Protein AF-A0A9D8PH99-F1 (afdb_monomer_lite)

pLDDT: mean 70.86, std 14.57, range [38.66, 89.5]

Radius of gyration: 16.15 Å; chains: 1; bounding box: 30×44×31 Å

Sequence (71 aa):
MIPSVALLAPPPWPGPLELEGRGTSRAIHCRVLQSPLAGVSDRIFRRLVRRWAPQALLFTEMVHATRQERG

Secondary structure (DSSP, 8-state):
--------PPP--SS-EEEE-SS-EEEESEEEEPP--TTTS-HHHHHHHHHH-TTEE--------------

Foldseek 3Di:
DDPPPPPPPPPPDPAFDWDDDPPDIDGQPDPAEDPQDAPPLDPVVVVVCCVVPVRYDRDYHDDPPPDPDDD

Structure (mmCIF, N/CA/C/O backbone):
data_AF-A0A9D8PH99-F1
#
_entry.id   AF-A0A9D8PH99-F1
#
loop_
_atom_site.group_PDB
_atom_site.id
_atom_site.type_symbol
_atom_site.label_atom_id
_atom_site.label_alt_id
_atom_site.label_comp_id
_atom_site.label_asym_id
_atom_site.label_entity_id
_atom_site.label_seq_id
_atom_site.pdbx_PDB_ins_code
_atom_site.Cartn_x
_atom_site.Cartn_y
_atom_site.Cartn_z
_atom_site.occupancy
_atom_site.B_iso_or_equiv
_atom_site.auth_seq_id
_atom_site.auth_comp_id
_atom_site.auth_asym_id
_atom_site.auth_atom_id
_atom_site.pdbx_PDB_model_num
ATOM 1 N N . MET A 1 1 ? 15.641 -18.293 -14.179 1.00 38.66 1 MET A N 1
ATOM 2 C CA . MET A 1 1 ? 14.763 -19.246 -13.470 1.00 38.66 1 MET A CA 1
ATOM 3 C C . MET A 1 1 ? 14.130 -18.483 -12.311 1.00 38.66 1 MET A C 1
ATOM 5 O O . MET A 1 1 ? 14.781 -18.275 -11.302 1.00 38.66 1 MET A O 1
ATOM 9 N N . ILE A 1 2 ? 12.947 -17.908 -12.521 1.00 41.81 2 ILE A N 1
ATOM 10 C CA . ILE A 1 2 ? 12.223 -17.113 -11.512 1.00 41.81 2 ILE A CA 1
ATOM 11 C C . ILE A 1 2 ? 11.287 -18.108 -10.820 1.00 41.81 2 ILE A C 1
ATOM 13 O O . ILE A 1 2 ? 10.528 -18.756 -11.547 1.00 41.81 2 ILE A O 1
ATOM 17 N N . PRO A 1 3 ? 11.355 -18.330 -9.496 1.00 42.59 3 PRO A N 1
ATOM 18 C CA . PRO A 1 3 ? 10.489 -19.315 -8.874 1.00 42.59 3 PRO A CA 1
ATOM 19 C C . PRO A 1 3 ? 9.048 -18.840 -9.044 1.00 42.59 3 PRO A C 1
ATOM 21 O O . PRO A 1 3 ? 8.731 -17.670 -8.825 1.00 42.59 3 PRO A O 1
ATOM 24 N N . SER A 1 4 ? 8.204 -19.754 -9.514 1.00 52.00 4 SER A N 1
ATOM 25 C CA . SER A 1 4 ? 6.772 -19.548 -9.652 1.00 52.00 4 SER A CA 1
ATOM 26 C C . SER A 1 4 ? 6.238 -19.100 -8.293 1.00 52.00 4 SER A C 1
ATOM 28 O O . SER A 1 4 ? 6.266 -19.870 -7.332 1.00 52.00 4 SER A O 1
ATOM 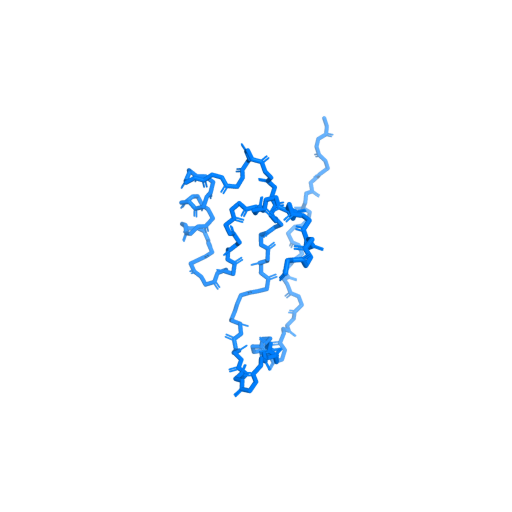30 N N . VAL A 1 5 ? 5.819 -17.834 -8.194 1.00 53.16 5 VAL A N 1
ATOM 31 C CA . VAL A 1 5 ? 4.955 -17.372 -7.107 1.00 53.16 5 VAL A CA 1
ATOM 32 C C . VAL A 1 5 ? 3.707 -18.223 -7.235 1.00 53.16 5 VAL A C 1
ATOM 34 O O . VAL A 1 5 ? 2.842 -17.963 -8.071 1.00 53.16 5 VAL A O 1
ATOM 37 N N . ALA A 1 6 ? 3.671 -19.306 -6.462 1.00 47.59 6 ALA A N 1
ATOM 38 C CA . ALA A 1 6 ? 2.469 -20.070 -6.254 1.00 47.59 6 ALA A CA 1
ATOM 39 C C . ALA A 1 6 ? 1.401 -19.051 -5.870 1.00 47.59 6 ALA A C 1
ATOM 41 O O . ALA A 1 6 ? 1.571 -18.283 -4.919 1.00 47.59 6 ALA A O 1
ATOM 42 N N . LEU A 1 7 ? 0.348 -19.010 -6.678 1.00 56.25 7 LEU A N 1
ATOM 43 C CA . LEU A 1 7 ? -0.862 -18.249 -6.445 1.00 56.25 7 LEU A CA 1
ATOM 44 C C . LEU A 1 7 ? -1.541 -18.872 -5.213 1.00 56.25 7 LEU A C 1
ATOM 46 O O . LEU A 1 7 ? -2.539 -19.577 -5.321 1.00 56.25 7 LEU A O 1
ATOM 50 N N . LEU A 1 8 ? -0.932 -18.716 -4.035 1.00 56.84 8 LEU A N 1
ATOM 51 C CA . LEU A 1 8 ? -1.552 -19.051 -2.770 1.00 56.84 8 LEU A CA 1
ATOM 52 C C . LEU A 1 8 ? -2.751 -18.124 -2.697 1.00 56.84 8 LEU A C 1
ATOM 54 O O . LEU A 1 8 ? -2.597 -16.916 -2.499 1.00 56.84 8 LEU A O 1
ATOM 58 N N . ALA A 1 9 ? -3.935 -18.682 -2.950 1.00 57.28 9 ALA A N 1
ATOM 59 C CA . ALA A 1 9 ? -5.169 -17.986 -2.664 1.00 57.28 9 ALA A CA 1
ATOM 60 C C . ALA A 1 9 ? -5.019 -17.436 -1.238 1.00 57.28 9 ALA A C 1
ATOM 62 O O . ALA A 1 9 ? -4.642 -18.202 -0.341 1.00 57.28 9 ALA A O 1
ATOM 63 N N . PRO A 1 10 ? -5.175 -16.116 -1.038 1.00 61.62 10 PRO A N 1
ATOM 64 C CA . PRO A 1 10 ? -4.961 -15.527 0.270 1.00 61.62 10 PRO A CA 1
ATOM 65 C C . PRO A 1 10 ? -5.815 -16.295 1.287 1.00 61.62 10 PRO A C 1
ATOM 67 O O . PRO A 1 10 ? -6.960 -16.624 0.961 1.00 61.62 10 PRO A O 1
ATOM 70 N N . PRO A 1 11 ? -5.284 -16.611 2.484 1.00 68.00 11 PRO A N 1
ATOM 71 C CA . PRO A 1 11 ? -6.076 -17.289 3.501 1.00 68.00 11 PRO A CA 1
ATOM 72 C C . PRO A 1 11 ? -7.377 -16.506 3.719 1.00 68.00 11 PRO A C 1
ATOM 74 O O . PRO A 1 11 ? -7.364 -15.279 3.580 1.00 68.00 11 PRO A O 1
ATOM 77 N N . PRO A 1 12 ? -8.504 -17.175 4.020 1.00 70.31 12 PRO A N 1
ATOM 78 C CA . PRO A 1 12 ? -9.764 -16.488 4.256 1.00 70.31 12 PRO A CA 1
ATOM 79 C C . PRO A 1 12 ? -9.578 -15.539 5.437 1.00 70.31 12 PRO A C 1
ATOM 81 O O . PRO A 1 12 ? -9.471 -15.949 6.592 1.00 70.31 12 PRO A O 1
ATOM 84 N N . TRP A 1 13 ? -9.460 -14.252 5.131 1.00 76.94 13 TRP A N 1
ATOM 85 C CA . TRP A 1 13 ? -9.280 -13.235 6.145 1.00 76.94 13 TRP A CA 1
ATOM 86 C C . TRP A 1 13 ? -10.641 -12.975 6.794 1.00 76.94 13 TRP A C 1
ATOM 88 O O . TRP A 1 13 ? -11.600 -12.709 6.070 1.00 76.94 13 TRP A O 1
ATOM 98 N N . PRO A 1 14 ? -10.744 -13.010 8.132 1.00 78.38 14 PRO A N 1
ATOM 99 C CA . PRO A 1 14 ? -12.024 -12.887 8.834 1.00 78.38 14 PRO A CA 1
ATOM 100 C C . PRO A 1 14 ? -12.672 -11.497 8.698 1.00 78.38 14 PRO A C 1
ATOM 102 O O . PRO A 1 14 ? -13.824 -11.317 9.074 1.00 78.38 14 PRO A O 1
ATOM 105 N N . GLY A 1 15 ? -11.947 -10.514 8.154 1.00 82.50 15 GLY A N 1
ATOM 106 C CA . GLY A 1 15 ? -12.438 -9.162 7.924 1.00 82.50 15 GLY A CA 1
ATOM 107 C C . GLY A 1 15 ? -11.336 -8.198 7.467 1.00 82.50 15 GLY A C 1
ATOM 108 O O . GLY A 1 15 ? -10.187 -8.620 7.231 1.00 82.50 15 GLY A O 1
ATOM 109 N N . PRO A 1 16 ? -11.679 -6.905 7.325 1.00 85.44 16 PRO A N 1
ATOM 110 C CA . PRO A 1 16 ? -10.718 -5.833 7.089 1.00 85.44 16 PRO A CA 1
ATOM 111 C C . PRO A 1 16 ? -9.595 -5.838 8.134 1.00 85.44 16 PRO A C 1
ATOM 113 O O . PRO A 1 16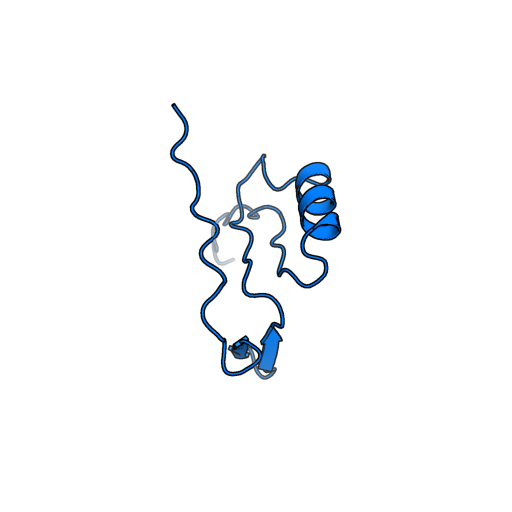 ? -9.774 -6.276 9.269 1.00 85.44 16 PRO A O 1
ATOM 116 N N . LEU A 1 17 ? -8.407 -5.391 7.734 1.00 87.31 17 LEU A N 1
ATOM 117 C CA . LEU A 1 17 ? -7.303 -5.168 8.662 1.00 87.31 17 LEU A CA 1
ATOM 118 C C . LEU A 1 17 ? -7.460 -3.773 9.273 1.00 87.31 17 LEU A C 1
ATOM 120 O O . LEU A 1 17 ? -7.290 -2.790 8.559 1.00 87.31 17 LEU A O 1
ATOM 124 N N . GLU A 1 18 ? -7.758 -3.687 10.564 1.00 89.50 18 GLU A N 1
ATOM 125 C CA . GLU A 1 18 ? -7.804 -2.405 11.273 1.00 89.50 18 GLU A CA 1
ATOM 126 C C . GLU A 1 18 ? -6.387 -1.902 11.567 1.00 89.50 18 GLU A C 1
ATOM 128 O O . GLU A 1 18 ? -5.548 -2.625 12.110 1.00 89.50 18 GLU A O 1
ATOM 133 N N . LEU A 1 19 ? -6.114 -0.655 11.190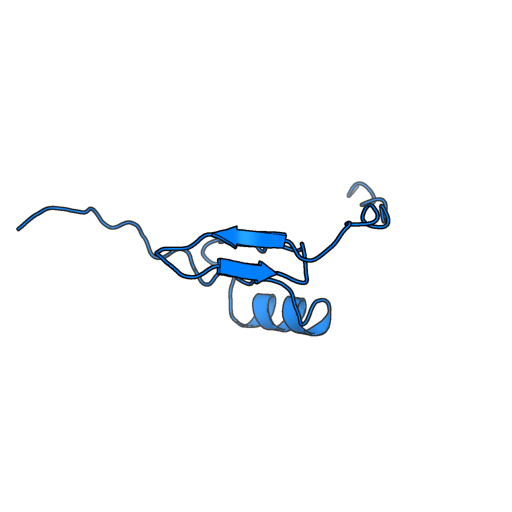 1.00 86.31 19 LEU A N 1
ATOM 134 C CA . LEU A 1 19 ? -4.916 0.069 11.587 1.00 86.31 19 LEU A CA 1
ATOM 135 C C . LEU A 1 19 ? -5.276 1.158 12.590 1.00 86.31 19 LEU A C 1
ATOM 137 O O . LEU A 1 19 ? -5.904 2.160 12.241 1.00 86.31 19 LEU A O 1
ATOM 141 N N . GLU A 1 20 ? -4.788 0.989 13.813 1.00 88.88 20 GLU A N 1
ATOM 142 C CA . GLU A 1 20 ? -4.879 1.994 14.865 1.00 88.88 20 GLU A CA 1
ATOM 143 C C . GLU A 1 20 ? -3.904 3.152 14.593 1.00 88.88 20 GLU A C 1
ATOM 145 O O . GLU A 1 20 ? -2.689 2.966 14.497 1.00 88.88 20 GLU A O 1
ATOM 150 N N . GLY A 1 21 ? -4.440 4.364 14.441 1.00 83.06 21 GLY A N 1
ATOM 151 C CA . GLY A 1 21 ? -3.671 5.601 14.283 1.00 83.06 21 GLY A CA 1
ATOM 152 C C . GLY A 1 21 ? -3.694 6.490 15.531 1.00 83.06 21 GLY A C 1
ATOM 153 O O . GLY A 1 21 ? -4.155 6.096 16.599 1.00 83.06 21 GLY A O 1
ATOM 154 N N . ARG A 1 22 ? -3.241 7.747 15.398 1.00 84.88 22 ARG A N 1
ATOM 155 C CA . ARG A 1 22 ? -3.361 8.773 16.457 1.00 84.88 22 ARG A CA 1
ATOM 156 C C . ARG A 1 22 ? -4.825 9.207 16.638 1.00 84.88 22 ARG A C 1
ATOM 158 O O . ARG A 1 22 ? -5.213 10.270 16.166 1.00 84.88 22 ARG A O 1
ATOM 165 N N . GLY A 1 23 ? -5.629 8.370 17.292 1.00 86.75 23 GLY A N 1
ATOM 166 C CA . GLY A 1 23 ? -7.038 8.643 17.603 1.00 86.75 23 GLY A CA 1
ATOM 167 C C . GLY A 1 23 ? -8.018 8.371 16.459 1.00 86.75 23 GLY A C 1
ATOM 168 O O . GLY A 1 23 ? -9.165 8.803 16.511 1.00 86.75 23 GLY A O 1
ATOM 169 N N . THR A 1 24 ? -7.594 7.681 15.401 1.00 86.38 24 THR A N 1
ATOM 170 C CA . THR A 1 24 ? -8.486 7.263 14.311 1.00 86.38 24 THR A CA 1
ATOM 171 C C . THR A 1 24 ? -8.074 5.883 13.837 1.00 86.38 24 THR A C 1
ATOM 173 O O . THR A 1 24 ? -6.951 5.716 13.357 1.00 86.38 24 THR A O 1
ATOM 176 N N . SER A 1 25 ? -8.985 4.922 13.960 1.00 89.00 25 SER A N 1
ATOM 177 C CA . SER A 1 25 ? -8.819 3.589 13.387 1.00 89.00 25 SER A CA 1
ATOM 178 C C . SER A 1 25 ? -9.241 3.597 11.917 1.00 89.00 25 SER A C 1
ATOM 180 O O . SER A 1 25 ? -10.138 4.350 11.516 1.00 89.00 25 SER A O 1
ATOM 182 N N . ARG A 1 26 ? -8.536 2.834 11.082 1.00 87.38 26 ARG A N 1
ATOM 183 C CA . ARG A 1 26 ? -8.795 2.740 9.641 1.00 87.38 26 ARG A CA 1
ATOM 184 C C . ARG A 1 26 ? -8.835 1.283 9.203 1.00 87.38 26 ARG A C 1
ATOM 186 O O . ARG A 1 26 ? -7.819 0.595 9.267 1.00 87.38 26 ARG A O 1
ATOM 193 N N . ALA A 1 27 ? -9.957 0.888 8.617 1.00 89.25 27 ALA A N 1
ATOM 194 C CA . ALA A 1 27 ? -10.120 -0.411 7.987 1.00 89.25 27 ALA A CA 1
ATOM 195 C C . ALA A 1 27 ? -9.383 -0.477 6.637 1.00 89.25 27 ALA A C 1
ATOM 197 O O . ALA A 1 27 ? -9.606 0.341 5.740 1.00 89.25 27 ALA A O 1
ATOM 198 N N . ILE A 1 28 ? -8.531 -1.487 6.458 1.00 86.25 28 ILE A N 1
ATOM 199 C CA . ILE A 1 28 ? -7.888 -1.820 5.186 1.00 86.25 28 ILE A CA 1
ATOM 200 C C . ILE A 1 28 ? -8.542 -3.063 4.591 1.00 86.25 28 ILE A C 1
ATOM 202 O O . ILE A 1 28 ? -8.432 -4.173 5.113 1.00 86.25 28 ILE A O 1
ATOM 206 N N . HIS A 1 29 ? -9.157 -2.886 3.425 1.00 83.44 29 HIS A N 1
ATOM 207 C CA . HIS A 1 29 ? -9.847 -3.958 2.706 1.00 83.44 29 HIS A CA 1
ATOM 208 C C . HIS A 1 29 ? -8.927 -4.804 1.813 1.00 83.44 29 HIS A C 1
ATOM 210 O O . HIS A 1 29 ? -9.329 -5.867 1.347 1.00 83.44 29 HIS A O 1
ATOM 216 N N . CYS A 1 30 ? -7.690 -4.365 1.566 1.00 80.44 30 CYS A N 1
ATOM 217 C CA . CYS A 1 30 ? -6.714 -5.089 0.757 1.00 80.44 30 CYS A CA 1
ATOM 218 C C . CYS A 1 30 ? -5.388 -5.252 1.500 1.00 80.44 30 CYS A C 1
ATOM 220 O O . CYS A 1 30 ? -4.737 -4.277 1.860 1.00 80.44 30 CYS A O 1
ATOM 222 N N . ARG A 1 31 ? -4.950 -6.500 1.672 1.00 78.94 31 ARG A N 1
ATOM 223 C CA . ARG A 1 31 ? -3.720 -6.848 2.406 1.00 78.94 31 ARG A CA 1
ATOM 224 C C . ARG A 1 31 ? -2.456 -6.800 1.549 1.00 78.94 31 ARG A C 1
ATOM 226 O O . ARG A 1 31 ? -1.391 -7.216 1.990 1.00 78.94 31 ARG A O 1
ATOM 233 N N . VAL A 1 32 ? -2.568 -6.283 0.328 1.00 77.50 32 VAL A N 1
ATOM 234 C CA . VAL A 1 32 ? -1.407 -5.954 -0.494 1.00 77.50 32 VAL A CA 1
ATOM 235 C C . VAL A 1 32 ? -0.882 -4.602 -0.023 1.00 77.50 32 VAL A C 1
ATOM 237 O O . VAL A 1 32 ? -1.505 -3.564 -0.251 1.00 77.50 32 VAL A O 1
ATOM 240 N N . LEU A 1 33 ? 0.261 -4.642 0.657 1.00 75.31 33 LEU A N 1
ATOM 241 C CA . LEU A 1 33 ? 0.997 -3.477 1.130 1.00 75.31 33 LEU A CA 1
ATOM 242 C C . LEU A 1 33 ? 2.198 -3.264 0.214 1.00 75.31 33 LEU A C 1
ATOM 244 O O . LEU A 1 33 ? 3.023 -4.159 0.036 1.00 75.31 33 LEU A O 1
ATOM 248 N N . GLN A 1 34 ? 2.291 -2.083 -0.385 1.00 78.56 34 GLN A N 1
ATOM 249 C CA . GLN A 1 34 ? 3.407 -1.757 -1.262 1.00 78.56 34 GLN A CA 1
ATOM 250 C C . GLN A 1 34 ? 4.595 -1.244 -0.436 1.00 78.56 34 GLN A C 1
ATOM 252 O O . GLN A 1 34 ? 4.490 -0.210 0.206 1.00 78.56 34 GLN A O 1
ATOM 257 N N . SER A 1 35 ? 5.725 -1.953 -0.436 1.00 73.19 35 SER A N 1
ATOM 258 C CA . SER A 1 35 ? 6.919 -1.490 0.291 1.00 73.19 35 SER A CA 1
ATOM 259 C C . SER A 1 35 ? 7.448 -0.178 -0.307 1.00 73.19 35 SER A C 1
ATOM 261 O O . SER A 1 35 ? 7.645 -0.139 -1.523 1.00 73.19 35 SER A O 1
ATOM 263 N N . PRO A 1 36 ? 7.714 0.876 0.488 1.00 67.31 36 PRO A N 1
ATOM 264 C CA . PRO A 1 36 ? 8.271 2.122 -0.024 1.00 67.31 36 PRO A CA 1
ATOM 265 C C . PRO A 1 36 ? 9.703 1.890 -0.534 1.00 67.31 36 PRO A C 1
ATOM 267 O O . PRO A 1 36 ? 10.668 1.853 0.223 1.00 67.31 36 PRO A O 1
ATOM 270 N N . LEU A 1 37 ? 9.834 1.724 -1.848 1.00 69.62 37 LEU A N 1
ATOM 271 C CA . LEU A 1 37 ? 11.095 1.521 -2.555 1.00 69.62 37 LEU A CA 1
ATOM 272 C C . LEU A 1 37 ? 11.448 2.804 -3.316 1.00 69.62 37 LEU A C 1
ATOM 274 O O . LEU A 1 37 ? 10.772 3.147 -4.293 1.00 69.62 37 LEU A O 1
ATOM 278 N N . ALA A 1 38 ? 12.462 3.531 -2.840 1.00 66.88 38 ALA A N 1
ATOM 279 C CA . ALA A 1 38 ? 12.920 4.784 -3.441 1.00 66.88 38 ALA A CA 1
ATOM 280 C C . ALA A 1 38 ? 13.335 4.568 -4.907 1.00 66.88 38 ALA A C 1
ATOM 282 O O . ALA A 1 38 ? 14.016 3.592 -5.218 1.00 66.88 38 ALA A O 1
ATOM 283 N N . GLY A 1 39 ? 12.879 5.434 -5.816 1.00 64.75 39 GLY A N 1
ATOM 284 C CA . GLY A 1 39 ? 13.171 5.323 -7.251 1.00 64.75 39 GLY A CA 1
ATOM 285 C C . GLY A 1 39 ? 12.431 4.207 -8.006 1.00 64.75 39 GLY A C 1
ATOM 286 O O . GLY A 1 39 ? 12.525 4.156 -9.227 1.00 64.75 39 GLY A O 1
ATOM 287 N N . VAL A 1 40 ? 11.672 3.335 -7.325 1.00 66.81 40 VAL A N 1
ATOM 288 C CA . 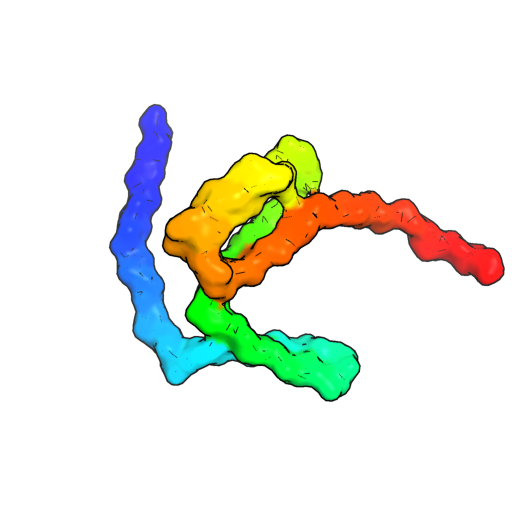VAL A 1 40 ? 10.881 2.254 -7.960 1.00 66.81 40 VAL A CA 1
ATOM 289 C C . VAL A 1 40 ? 9.380 2.412 -7.706 1.00 66.81 40 VAL A C 1
ATOM 291 O O . VAL A 1 40 ? 8.559 2.056 -8.547 1.00 66.81 40 VAL A O 1
ATOM 294 N N . SER A 1 41 ? 8.989 3.007 -6.576 1.00 68.00 41 SER A N 1
ATOM 295 C CA . SER A 1 41 ? 7.582 3.249 -6.201 1.00 68.00 41 SER A CA 1
ATOM 296 C C . SER A 1 41 ? 6.985 4.470 -6.909 1.00 68.00 41 SER A C 1
ATOM 298 O O . SER A 1 41 ? 6.236 5.245 -6.310 1.00 68.00 41 SER A O 1
ATOM 300 N N . ASP A 1 42 ? 7.342 4.679 -8.173 1.00 74.31 42 ASP A N 1
ATOM 301 C CA . ASP A 1 42 ? 7.020 5.873 -8.943 1.00 74.31 42 ASP A CA 1
ATOM 302 C C . ASP A 1 42 ? 5.540 5.931 -9.385 1.00 74.31 42 ASP A C 1
ATOM 304 O O . ASP A 1 42 ? 4.695 5.092 -9.049 1.00 74.31 42 ASP A O 1
ATOM 308 N N . ARG A 1 43 ? 5.180 6.966 -10.154 1.00 77.56 43 ARG A N 1
ATOM 309 C CA . ARG A 1 43 ? 3.806 7.155 -10.647 1.00 77.56 43 ARG A CA 1
ATOM 310 C C . ARG A 1 43 ? 3.333 6.010 -11.554 1.00 77.56 43 ARG A C 1
ATOM 312 O O . ARG A 1 43 ? 2.128 5.751 -11.585 1.00 77.56 43 ARG A O 1
ATOM 319 N N . ILE A 1 44 ? 4.227 5.373 -12.308 1.00 81.06 44 ILE A N 1
ATOM 320 C CA . ILE A 1 44 ? 3.898 4.299 -13.252 1.00 81.06 44 ILE A CA 1
ATOM 321 C C . ILE A 1 44 ? 3.611 3.019 -12.473 1.00 81.06 44 ILE A C 1
ATOM 323 O O . ILE A 1 44 ? 2.543 2.429 -12.660 1.00 81.06 44 ILE A O 1
ATOM 327 N N . PHE A 1 45 ? 4.488 2.651 -11.539 1.00 77.88 45 PHE A N 1
ATOM 328 C CA . PHE A 1 45 ? 4.300 1.480 -10.689 1.00 77.88 45 PHE A CA 1
ATOM 329 C C . PHE A 1 45 ? 3.005 1.584 -9.875 1.00 77.88 45 PHE A C 1
ATOM 331 O O . PHE A 1 45 ? 2.179 0.670 -9.894 1.00 77.88 45 PHE A O 1
ATOM 338 N N . ARG A 1 46 ? 2.734 2.747 -9.263 1.00 78.81 46 ARG A N 1
ATOM 339 C CA . ARG A 1 46 ? 1.468 2.987 -8.543 1.00 78.81 46 ARG A CA 1
ATOM 340 C C . ARG A 1 46 ? 0.239 2.838 -9.444 1.00 78.81 46 ARG A C 1
ATOM 342 O O . ARG A 1 46 ? -0.784 2.316 -9.002 1.00 78.81 46 ARG A O 1
ATOM 349 N N . ARG A 1 47 ? 0.322 3.269 -10.708 1.00 83.62 47 ARG A N 1
ATOM 350 C CA . ARG A 1 47 ? -0.777 3.137 -11.681 1.00 83.62 47 ARG A CA 1
ATOM 351 C C . ARG A 1 47 ? -1.008 1.676 -12.075 1.00 83.62 47 ARG A C 1
ATOM 353 O O . ARG A 1 47 ? -2.159 1.272 -12.232 1.00 83.62 47 ARG A O 1
ATOM 360 N N . LEU A 1 48 ? 0.061 0.889 -12.197 1.00 83.38 48 LEU A N 1
ATOM 361 C CA . LEU A 1 48 ? -0.024 -0.549 -12.436 1.00 83.38 48 LEU A CA 1
ATOM 362 C C . LEU A 1 48 ? -0.671 -1.264 -11.247 1.00 83.38 48 LEU A C 1
ATOM 364 O O . LEU A 1 48 ? -1.642 -1.987 -11.447 1.00 83.38 48 LEU A O 1
ATOM 368 N N . VAL A 1 49 ? -0.222 -1.000 -10.016 1.00 79.94 49 VAL A N 1
ATOM 369 C CA . VAL A 1 49 ? -0.827 -1.617 -8.824 1.00 79.94 49 VAL A CA 1
ATOM 370 C C . VAL A 1 49 ? -2.299 -1.227 -8.691 1.00 79.94 49 VAL A C 1
ATOM 372 O O . VAL A 1 49 ? -3.128 -2.095 -8.448 1.00 79.94 49 VAL A O 1
ATOM 375 N N . ARG A 1 50 ? -2.675 0.037 -8.942 1.00 83.69 50 ARG A N 1
ATOM 376 C CA . ARG A 1 50 ? -4.089 0.462 -8.897 1.00 83.69 50 ARG A CA 1
ATOM 377 C C . ARG A 1 50 ? -4.984 -0.236 -9.916 1.00 83.69 50 ARG A C 1
ATOM 379 O O . ARG A 1 50 ? -6.157 -0.433 -9.621 1.00 83.69 50 ARG A O 1
ATOM 386 N N . ARG A 1 51 ? -4.451 -0.619 -11.080 1.00 85.12 51 ARG A N 1
ATOM 387 C CA . ARG A 1 51 ? -5.202 -1.376 -12.094 1.00 85.12 51 ARG A CA 1
ATOM 388 C C . ARG A 1 51 ? -5.586 -2.773 -11.600 1.00 85.12 51 ARG A C 1
ATOM 390 O O . ARG A 1 51 ? -6.671 -3.236 -11.921 1.00 85.12 51 ARG A O 1
ATOM 397 N N . TRP A 1 52 ? -4.708 -3.426 -10.842 1.00 79.25 52 TRP A N 1
ATOM 398 C CA . TRP A 1 52 ? -4.882 -4.821 -10.414 1.00 79.25 52 TRP A CA 1
ATOM 399 C C . TRP A 1 52 ? -5.382 -4.969 -8.971 1.00 79.25 52 TRP A C 1
ATOM 401 O O . TRP A 1 52 ? -6.015 -5.964 -8.637 1.00 79.25 52 TRP A O 1
ATOM 411 N N . ALA A 1 53 ? -5.129 -3.979 -8.118 1.00 80.94 53 ALA A N 1
ATOM 412 C CA . ALA A 1 53 ? -5.509 -3.960 -6.711 1.00 80.94 53 ALA A CA 1
ATOM 413 C C . ALA A 1 53 ? -5.988 -2.546 -6.314 1.00 80.94 53 ALA A C 1
ATOM 415 O O . ALA A 1 53 ? -5.272 -1.797 -5.639 1.00 80.94 53 ALA A O 1
ATOM 416 N N . PRO A 1 54 ? -7.207 -2.142 -6.723 1.00 81.44 54 PRO A N 1
ATOM 417 C CA . PRO A 1 54 ? -7.709 -0.781 -6.520 1.00 81.44 54 PRO A CA 1
ATOM 418 C C . PRO A 1 54 ? -7.814 -0.387 -5.043 1.00 81.44 54 PRO A C 1
ATOM 420 O O . PRO A 1 54 ? -7.671 0.791 -4.733 1.00 81.44 54 PRO A O 1
ATOM 423 N N . GLN A 1 55 ? -7.968 -1.359 -4.139 1.00 80.19 55 GLN A N 1
ATOM 424 C CA . GLN A 1 55 ? -8.076 -1.153 -2.690 1.00 80.19 55 GLN A CA 1
ATOM 425 C C . GLN A 1 55 ? -6.741 -1.287 -1.932 1.00 80.19 55 GLN A C 1
ATOM 427 O O . GLN A 1 55 ? -6.725 -1.138 -0.714 1.00 80.19 55 GLN A O 1
ATOM 432 N N . ALA A 1 56 ? -5.620 -1.578 -2.611 1.00 79.44 56 ALA A N 1
ATOM 433 C CA . ALA A 1 56 ? -4.313 -1.736 -1.961 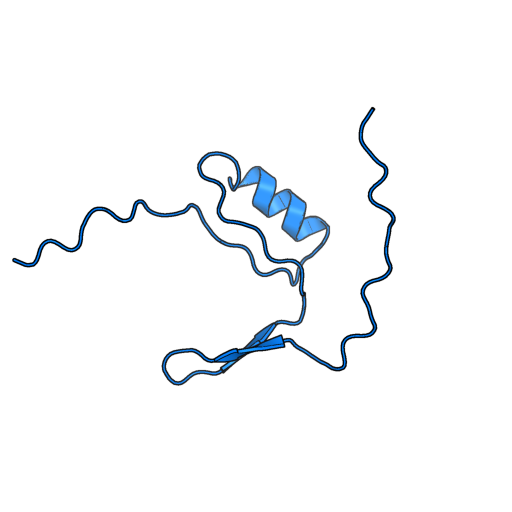1.00 79.44 56 ALA A CA 1
ATOM 434 C C . ALA A 1 56 ? -3.888 -0.461 -1.221 1.00 79.44 56 ALA A C 1
ATOM 436 O O . ALA A 1 56 ? -4.125 0.653 -1.695 1.00 79.44 56 ALA A O 1
ATOM 437 N N . LEU A 1 57 ? -3.208 -0.581 -0.087 1.00 79.12 57 LEU A N 1
ATOM 438 C CA . LEU A 1 57 ? -2.575 0.585 0.518 1.00 79.12 57 LEU A CA 1
ATOM 439 C C . LEU A 1 57 ? -1.250 0.843 -0.215 1.00 79.12 57 LEU A C 1
ATOM 441 O O . LEU A 1 57 ? -0.374 -0.021 -0.262 1.00 79.12 57 LEU A O 1
ATOM 445 N N . LEU A 1 58 ? -1.127 2.025 -0.824 1.00 73.19 58 LEU A N 1
ATOM 446 C CA . LEU A 1 58 ? 0.077 2.432 -1.546 1.00 73.19 58 LEU A CA 1
ATOM 447 C C . LEU A 1 58 ? 0.835 3.465 -0.736 1.00 73.19 58 LEU A C 1
ATOM 449 O O . LEU A 1 58 ? 0.259 4.482 -0.347 1.00 73.19 58 LEU A O 1
ATOM 453 N N . PHE A 1 59 ? 2.125 3.220 -0.549 1.00 69.25 59 PHE A N 1
ATOM 454 C CA . PHE A 1 59 ? 3.028 4.180 0.051 1.00 69.25 59 PHE A CA 1
ATOM 455 C C . PHE A 1 59 ? 3.604 5.066 -1.059 1.00 69.25 59 PHE A C 1
ATOM 457 O O . PHE A 1 59 ? 3.796 4.647 -2.204 1.00 69.25 59 PHE A O 1
ATOM 464 N N . THR A 1 60 ? 3.797 6.344 -0.757 1.00 66.56 60 THR A N 1
ATOM 465 C CA . THR A 1 60 ? 4.571 7.234 -1.625 1.00 66.56 60 THR A CA 1
ATOM 466 C C . THR A 1 60 ? 6.059 6.990 -1.399 1.00 66.56 60 THR A C 1
ATOM 468 O O . THR A 1 60 ? 6.434 6.156 -0.575 1.00 66.56 60 THR A O 1
ATOM 471 N N . GLU A 1 61 ? 6.916 7.697 -2.137 1.00 63.75 61 GLU A N 1
ATOM 472 C CA . GLU A 1 61 ? 8.354 7.613 -1.899 1.00 63.75 61 GLU A CA 1
ATOM 473 C C . GLU A 1 61 ? 8.678 7.797 -0.417 1.00 63.75 61 GLU A C 1
ATOM 475 O O . GLU A 1 61 ? 8.068 8.623 0.272 1.00 63.75 61 GLU A O 1
ATOM 480 N N . MET A 1 62 ? 9.636 7.003 0.060 1.00 64.62 62 MET A N 1
ATOM 481 C CA . MET A 1 62 ? 10.219 7.200 1.373 1.00 64.62 62 MET A CA 1
ATOM 482 C C . MET A 1 62 ? 10.881 8.576 1.364 1.00 64.62 62 MET A C 1
ATOM 484 O O . MET A 1 62 ? 11.949 8.747 0.780 1.00 64.62 62 MET A O 1
ATOM 488 N N . VAL A 1 63 ? 10.229 9.572 1.966 1.00 62.59 63 VAL A N 1
ATOM 489 C CA . VAL A 1 63 ? 10.880 10.853 2.232 1.00 62.59 63 VAL A CA 1
ATOM 490 C C . VAL A 1 63 ? 12.078 10.553 3.121 1.00 62.59 63 VAL A C 1
ATOM 492 O O . VAL A 1 63 ? 11.939 9.848 4.124 1.00 62.59 63 VAL A O 1
ATOM 495 N N . HIS A 1 64 ? 13.268 11.001 2.715 1.00 53.25 64 HIS A N 1
ATOM 496 C CA . HIS A 1 64 ? 14.460 10.826 3.531 1.00 53.25 64 HIS A CA 1
ATOM 497 C C . HIS A 1 64 ? 14.140 11.292 4.952 1.00 53.25 64 HIS A C 1
ATOM 499 O O . HIS A 1 64 ? 13.665 12.409 5.152 1.00 53.25 64 HIS A O 1
ATOM 505 N N . ALA A 1 65 ? 14.406 10.439 5.941 1.00 54.88 65 ALA A N 1
ATOM 506 C CA . ALA A 1 65 ? 14.458 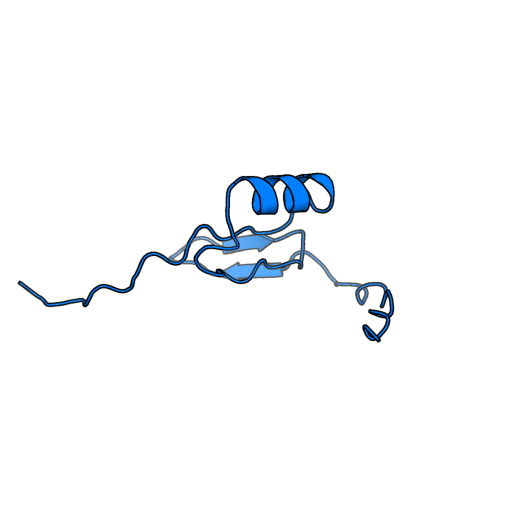10.849 7.333 1.00 54.88 65 ALA A CA 1
ATOM 507 C C . ALA A 1 65 ? 15.703 11.733 7.519 1.00 54.88 65 ALA A C 1
ATOM 509 O O . ALA A 1 65 ? 16.673 11.336 8.161 1.00 54.88 65 ALA A O 1
ATOM 510 N N . THR A 1 66 ? 15.732 12.917 6.901 1.00 44.53 66 THR A N 1
ATOM 511 C CA . THR A 1 66 ? 16.684 13.963 7.259 1.00 44.53 66 THR A CA 1
ATOM 512 C C . THR A 1 66 ? 16.347 14.385 8.677 1.00 44.53 66 THR A C 1
ATOM 514 O O . THR A 1 66 ? 15.434 15.167 8.908 1.00 44.53 66 THR A O 1
ATOM 517 N N . ARG A 1 67 ? 17.044 13.726 9.606 1.00 47.94 67 ARG A N 1
ATOM 518 C CA . ARG A 1 67 ? 17.481 14.186 10.920 1.00 47.94 67 ARG A CA 1
ATOM 519 C C . ARG A 1 67 ? 16.522 15.172 11.595 1.00 47.94 67 ARG A C 1
ATOM 521 O O . ARG A 1 67 ? 16.509 16.361 11.306 1.00 47.94 67 ARG A O 1
ATOM 528 N N . GLN A 1 68 ? 15.800 14.670 12.592 1.00 50.34 68 GLN A N 1
ATOM 529 C CA . GLN A 1 68 ? 15.314 15.489 13.695 1.00 50.34 68 GLN A CA 1
ATOM 530 C C . GLN A 1 68 ? 16.534 16.059 14.444 1.00 50.34 68 GLN A C 1
ATOM 532 O O . GLN A 1 68 ? 16.978 15.494 15.441 1.00 50.34 68 GLN A O 1
ATOM 537 N N . GLU A 1 69 ? 17.109 17.149 13.943 1.00 49.06 69 GLU A N 1
ATOM 538 C CA . GLU A 1 69 ? 17.887 18.075 14.760 1.00 49.06 69 GLU A CA 1
ATOM 539 C C . GLU A 1 69 ? 16.909 19.108 15.300 1.00 49.06 69 GLU A C 1
ATOM 541 O O . GLU A 1 69 ? 16.277 19.852 14.553 1.00 49.06 69 GLU A O 1
ATOM 546 N N . ARG A 1 70 ? 16.729 19.085 16.618 1.00 40.47 70 ARG A N 1
ATOM 547 C CA . ARG A 1 70 ? 16.052 20.149 17.347 1.00 40.47 70 ARG A CA 1
ATOM 548 C C . ARG A 1 70 ? 16.819 21.454 17.110 1.00 40.47 70 ARG A C 1
ATOM 550 O O . ARG A 1 70 ? 18.004 21.505 17.432 1.00 40.47 70 ARG A O 1
ATOM 557 N N . GLY A 1 71 ? 16.137 22.463 16.580 1.00 39.66 71 GLY A N 1
ATOM 558 C CA . GLY A 1 71 ? 16.378 23.867 16.909 1.00 39.66 71 GLY A CA 1
ATOM 559 C C . GLY A 1 71 ? 15.351 24.286 17.944 1.00 39.66 71 GLY A C 1
ATOM 560 O O . GLY A 1 71 ? 14.171 23.920 17.735 1.00 39.66 71 GLY A O 1
#